Pr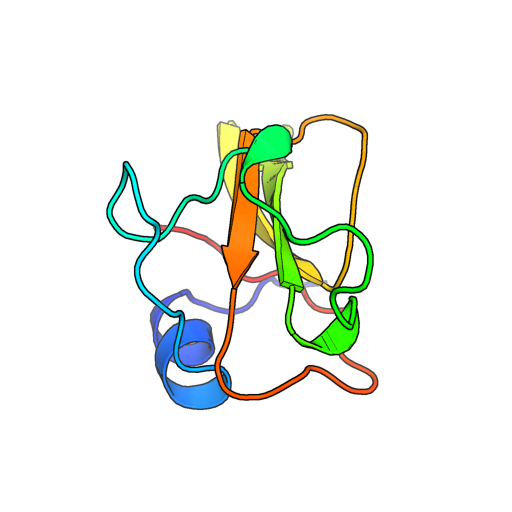otein AF-A0A6N4R2B5-F1 (afdb_monomer_lite)

pLDDT: mean 92.08, std 5.9, range [59.88, 97.44]

Secondary structure (DSSP, 8-state):
-PPBPHHHHHHHH-BPPPSSSSS-B-TTTS-TT--GGGEEEEEE-TTS-EEEEES---SSEEEEEEBSS--SS----EEE-

Foldseek 3Di:
DDAAEPVVVCVPFPWDQEPPGGFFHAPVSDDPPDDQQQKWFWAQDPVRWTKTARGDDDPRTPGMIGTPDGDDPDGHIYTDD

Organism: Blastochloris viridis (NCBI:txid1079)

Structure (mmCIF, N/CA/C/O backbone):
data_AF-A0A6N4R2B5-F1
#
_entry.id   AF-A0A6N4R2B5-F1
#
loop_
_atom_site.group_PDB
_atom_site.id
_atom_site.type_symbol
_atom_site.label_atom_id
_atom_site.label_alt_id
_atom_site.label_comp_id
_atom_site.label_asym_id
_atom_site.label_entity_id
_atom_site.label_seq_id
_atom_site.pdbx_PDB_ins_code
_atom_site.Cartn_x
_atom_site.Cartn_y
_atom_site.Cartn_z
_atom_site.occupancy
_atom_site.B_iso_or_equiv
_atom_site.auth_seq_id
_atom_site.auth_comp_id
_atom_site.auth_asym_id
_atom_site.auth_atom_id
_atom_site.pdbx_PDB_model_num
ATOM 1 N N . MET A 1 1 ? 3.037 11.566 -13.194 1.00 59.88 1 MET A N 1
ATOM 2 C CA . MET A 1 1 ? 1.774 10.794 -13.098 1.00 59.88 1 MET A CA 1
ATOM 3 C C . MET A 1 1 ? 0.939 11.367 -11.958 1.00 59.88 1 MET A C 1
ATOM 5 O O . MET A 1 1 ? 1.529 11.912 -11.036 1.00 59.88 1 MET A O 1
ATOM 9 N N . ARG A 1 2 ? -0.400 11.328 -12.027 1.00 78.38 2 ARG A N 1
ATOM 10 C CA . ARG A 1 2 ? -1.271 11.706 -10.896 1.00 78.38 2 ARG A CA 1
ATOM 11 C C . ARG A 1 2 ? -1.659 10.446 -10.123 1.00 78.38 2 ARG A C 1
ATOM 13 O O . ARG A 1 2 ? -2.048 9.468 -10.761 1.00 78.38 2 ARG A O 1
ATOM 20 N N . ALA A 1 3 ? -1.566 10.496 -8.796 1.00 87.06 3 ALA A N 1
ATOM 21 C CA . ALA A 1 3 ? -2.017 9.413 -7.929 1.00 87.06 3 ALA A CA 1
ATOM 22 C C . ALA A 1 3 ? -3.543 9.220 -8.025 1.00 87.06 3 ALA A C 1
ATOM 24 O O . ALA A 1 3 ? -4.282 10.170 -8.306 1.00 87.06 3 ALA A O 1
ATOM 25 N N . GLY A 1 4 ? -4.011 7.988 -7.822 1.00 92.12 4 GLY A N 1
ATOM 26 C CA . GLY A 1 4 ? -5.430 7.705 -7.586 1.00 92.12 4 GLY A CA 1
ATOM 27 C C . GLY A 1 4 ? -5.873 8.174 -6.194 1.00 92.12 4 GLY A C 1
ATOM 28 O O . GLY A 1 4 ? -5.032 8.473 -5.354 1.00 92.12 4 GLY A O 1
ATOM 29 N N . SER A 1 5 ? -7.182 8.242 -5.945 1.00 94.75 5 SER A N 1
ATOM 30 C CA . SER A 1 5 ? -7.724 8.511 -4.603 1.00 94.75 5 SER A CA 1
ATOM 31 C C . SER A 1 5 ? -7.920 7.225 -3.800 1.00 94.75 5 SER A C 1
ATOM 33 O O . SER A 1 5 ? -8.169 6.169 -4.396 1.00 94.75 5 SER A O 1
ATOM 35 N N . TRP A 1 6 ? -7.906 7.324 -2.469 1.00 94.88 6 TRP A N 1
ATOM 36 C CA . TRP A 1 6 ? -8.131 6.184 -1.580 1.00 94.88 6 TRP A CA 1
ATOM 37 C C . TRP A 1 6 ? -9.484 5.504 -1.821 1.00 94.88 6 TRP A C 1
ATOM 39 O O . TRP A 1 6 ? -9.554 4.298 -2.029 1.00 94.88 6 TRP A O 1
ATOM 49 N N . THR A 1 7 ? -10.563 6.271 -1.990 1.00 95.75 7 THR A N 1
ATOM 50 C CA . THR A 1 7 ? -11.891 5.700 -2.288 1.00 95.75 7 THR A CA 1
ATOM 51 C C . THR A 1 7 ? -11.918 4.852 -3.567 1.00 95.75 7 THR A C 1
ATOM 53 O O . THR A 1 7 ? -12.701 3.908 -3.688 1.00 95.75 7 THR A O 1
ATOM 56 N N . HIS A 1 8 ? -11.099 5.190 -4.569 1.00 94.56 8 HIS A N 1
ATOM 57 C CA . HIS A 1 8 ? -10.981 4.360 -5.768 1.00 94.56 8 HIS A CA 1
ATOM 58 C C . HIS A 1 8 ? -10.176 3.090 -5.472 1.00 94.56 8 HIS A C 1
ATOM 60 O O . HIS A 1 8 ? -10.543 2.018 -5.950 1.00 94.56 8 HIS A O 1
ATOM 66 N N . PHE A 1 9 ? -9.120 3.198 -4.667 1.00 95.62 9 PHE A N 1
ATOM 67 C CA . PHE A 1 9 ? -8.353 2.050 -4.199 1.00 95.62 9 PHE A CA 1
ATOM 68 C C . PHE A 1 9 ? -9.244 1.033 -3.474 1.00 95.62 9 PHE A C 1
ATOM 70 O O . PHE A 1 9 ? -9.294 -0.128 -3.876 1.00 95.62 9 PHE A O 1
ATOM 77 N N . GLU A 1 10 ? -10.021 1.480 -2.486 1.00 95.38 10 GLU A N 1
ATOM 78 C CA . GLU A 1 10 ? -10.898 0.622 -1.681 1.00 95.38 10 GLU A CA 1
ATOM 79 C C . GLU A 1 10 ? -11.910 -0.136 -2.537 1.00 95.38 10 GLU A C 1
ATOM 81 O O . GLU A 1 10 ? -12.044 -1.353 -2.421 1.00 95.38 10 GLU A O 1
ATOM 86 N N . LYS A 1 11 ? -12.578 0.567 -3.460 1.00 95.94 11 LYS A N 1
ATOM 87 C CA . LYS A 1 11 ? -13.567 -0.038 -4.364 1.00 95.94 11 LYS A CA 1
ATOM 88 C C . LYS A 1 11 ? -12.960 -1.052 -5.327 1.00 95.94 11 LYS A C 1
ATOM 90 O O . LYS A 1 11 ? -13.645 -1.985 -5.729 1.00 95.94 11 LYS A O 1
ATOM 95 N N . LYS A 1 12 ? -11.721 -0.824 -5.766 1.00 95.25 12 LYS A N 1
ATOM 96 C CA . LYS A 1 12 ? -11.070 -1.646 -6.793 1.00 95.25 12 LYS A CA 1
ATOM 97 C C . LYS A 1 12 ? -10.390 -2.873 -6.198 1.00 95.25 12 LYS A C 1
ATOM 99 O O . LYS A 1 12 ? -10.436 -3.938 -6.808 1.00 95.25 12 LYS A O 1
ATOM 104 N N . PHE A 1 13 ? -9.736 -2.712 -5.052 1.00 96.25 13 PHE A N 1
ATOM 105 C CA . PHE A 1 13 ? -8.847 -3.727 -4.497 1.00 96.25 13 PHE A CA 1
ATOM 106 C C . PHE A 1 13 ? -9.355 -4.354 -3.196 1.00 96.25 13 PHE A C 1
ATOM 108 O O . PHE A 1 13 ? -8.906 -5.449 -2.864 1.00 96.25 13 PHE A O 1
ATOM 115 N N . GLU A 1 14 ? -10.324 -3.732 -2.513 1.00 96.25 14 GLU A N 1
ATOM 116 C CA . GLU A 1 14 ? -10.914 -4.212 -1.254 1.00 96.25 14 GLU A CA 1
ATOM 117 C C . GLU A 1 14 ? -9.824 -4.543 -0.203 1.00 96.25 14 GLU A C 1
ATOM 119 O O . GLU A 1 14 ? -9.493 -5.723 -0.013 1.00 96.25 14 GLU A O 1
ATOM 124 N N . PRO A 1 15 ? -9.212 -3.533 0.456 1.00 96.69 15 PRO A N 1
ATOM 125 C CA . PRO A 1 15 ? -8.181 -3.762 1.465 1.00 96.69 15 PRO A CA 1
ATOM 126 C C . PRO A 1 15 ? -8.707 -4.640 2.601 1.00 96.69 15 PRO A C 1
ATOM 128 O O . PRO A 1 15 ? -9.865 -4.542 3.007 1.00 96.69 15 PRO A O 1
ATOM 131 N N . GLN A 1 16 ? -7.852 -5.538 3.075 1.00 95.69 16 GLN A N 1
ATOM 132 C CA . GLN A 1 16 ? -8.170 -6.498 4.122 1.00 95.69 16 GLN A CA 1
ATOM 133 C C . GLN A 1 16 ? -7.603 -6.021 5.458 1.00 95.69 16 GLN A C 1
ATOM 135 O O . GLN A 1 16 ? -6.490 -5.482 5.479 1.00 95.69 16 GLN A O 1
ATOM 140 N N . PRO A 1 17 ? -8.338 -6.222 6.564 1.00 92.94 17 PRO A N 1
ATOM 141 C CA . PRO A 1 17 ? -7.900 -5.751 7.864 1.00 92.94 17 PRO A CA 1
ATOM 142 C C . PRO A 1 17 ? -6.586 -6.413 8.282 1.00 92.94 17 PRO A C 1
ATOM 144 O O . PRO A 1 17 ? -6.376 -7.601 8.013 1.00 92.94 17 PRO A O 1
ATOM 147 N N . ALA A 1 18 ? -5.704 -5.648 8.923 1.00 91.19 18 ALA A N 1
ATOM 148 C CA . ALA A 1 18 ? -4.462 -6.189 9.461 1.00 91.19 18 ALA A CA 1
ATOM 149 C C . ALA A 1 18 ? -4.679 -6.802 10.857 1.00 91.19 18 ALA A C 1
ATOM 151 O O . ALA A 1 18 ? -5.677 -6.509 11.518 1.00 91.19 18 ALA A O 1
ATOM 152 N N . PRO A 1 19 ? -3.768 -7.671 11.333 1.00 86.88 19 PRO A N 1
ATOM 153 C CA . PRO A 1 19 ? -3.915 -8.296 12.647 1.00 86.88 19 PRO A CA 1
ATOM 154 C C . PRO A 1 19 ? -3.835 -7.292 13.805 1.00 86.88 19 PRO A C 1
ATOM 156 O O . PRO A 1 19 ? -4.497 -7.486 14.824 1.00 86.88 19 PRO A O 1
ATOM 159 N N . SER A 1 20 ? -3.025 -6.241 13.646 1.00 79.44 20 SER A N 1
ATOM 160 C CA . SER A 1 20 ? -2.669 -5.316 14.733 1.00 79.44 20 SER A CA 1
ATOM 161 C C . SER A 1 20 ? -3.155 -3.875 14.522 1.00 79.44 20 SER A C 1
ATOM 163 O O . SER A 1 20 ? -3.264 -3.118 15.483 1.00 79.44 20 SER A O 1
ATOM 165 N N . HIS A 1 21 ? -3.473 -3.494 13.285 1.00 77.88 21 HIS A N 1
ATOM 166 C CA . HIS A 1 21 ? -3.914 -2.151 12.891 1.00 77.88 21 HIS A CA 1
ATOM 167 C C . HIS A 1 21 ? -5.069 -2.260 11.885 1.00 77.88 21 HIS A C 1
ATOM 169 O O . HIS A 1 21 ? -5.308 -3.344 11.364 1.00 77.88 21 HIS A O 1
ATOM 175 N N . ASP A 1 22 ? -5.753 -1.154 11.565 1.00 86.81 22 ASP A N 1
ATOM 176 C CA . ASP A 1 22 ? -6.904 -1.173 10.644 1.00 86.81 22 ASP A CA 1
ATOM 177 C C . ASP A 1 22 ? -6.587 -1.895 9.324 1.00 86.81 22 ASP A C 1
ATOM 179 O O . ASP A 1 22 ? -7.147 -2.952 9.061 1.00 86.81 22 ASP A O 1
ATOM 183 N N . PHE A 1 23 ? -5.644 -1.384 8.525 1.00 90.19 23 PHE A N 1
ATOM 184 C CA . PHE A 1 23 ? -5.237 -1.999 7.247 1.00 90.19 23 PHE A CA 1
ATOM 185 C C . PHE A 1 23 ? -3.723 -2.184 7.094 1.00 90.19 23 PHE A C 1
ATOM 187 O O . PHE A 1 23 ? -3.269 -2.720 6.080 1.00 90.19 23 PHE A O 1
ATOM 194 N N . LEU A 1 24 ? -2.934 -1.735 8.074 1.00 94.25 24 LEU A N 1
ATOM 195 C CA . LEU A 1 24 ? -1.477 -1.715 7.990 1.00 94.25 24 LEU A CA 1
ATOM 196 C C . LEU A 1 24 ? -0.868 -2.985 8.588 1.00 94.25 24 LEU A C 1
ATOM 198 O O . LEU A 1 24 ? -0.830 -3.165 9.804 1.00 94.25 24 LEU A O 1
ATOM 202 N N . TRP A 1 25 ? -0.370 -3.839 7.706 1.00 95.50 25 TRP A N 1
ATOM 203 C CA . TRP A 1 25 ? 0.392 -5.030 8.036 1.00 95.50 25 TRP A CA 1
ATOM 204 C C . TRP A 1 25 ? 1.857 -4.677 8.249 1.00 95.50 25 TRP A C 1
ATOM 206 O O . TRP A 1 25 ? 2.513 -4.094 7.376 1.00 95.50 25 TRP A O 1
ATOM 216 N N . GLU A 1 26 ? 2.393 -5.101 9.382 1.00 93.88 26 GLU A N 1
ATOM 217 C CA . GLU A 1 26 ? 3.813 -5.006 9.667 1.00 93.88 26 GLU A CA 1
ATOM 218 C C . GLU A 1 26 ? 4.608 -5.993 8.800 1.00 93.88 26 GLU A C 1
ATOM 220 O O . GLU A 1 26 ? 4.106 -7.064 8.433 1.00 93.88 26 GLU A O 1
ATOM 225 N N . PRO A 1 27 ? 5.885 -5.713 8.485 1.00 91.81 27 PRO A N 1
ATOM 226 C CA . PRO A 1 27 ? 6.663 -6.584 7.609 1.00 91.81 27 PRO A CA 1
ATOM 227 C C . PRO A 1 27 ? 6.797 -8.032 8.089 1.00 91.81 27 PRO A C 1
ATOM 229 O O . PRO A 1 27 ? 6.951 -8.931 7.264 1.00 91.81 27 PRO A O 1
ATOM 232 N N . TRP A 1 28 ? 6.743 -8.269 9.402 1.00 92.12 28 TRP A N 1
ATOM 233 C CA . TRP A 1 28 ? 6.795 -9.610 9.990 1.00 92.12 28 TRP A CA 1
ATOM 234 C C . TRP A 1 28 ? 5.440 -10.333 10.016 1.00 92.12 28 TRP A C 1
ATOM 236 O O . TRP A 1 28 ? 5.417 -11.540 10.246 1.00 92.12 28 TRP A O 1
ATOM 246 N N . GLU A 1 29 ? 4.328 -9.634 9.779 1.00 93.94 29 GLU A N 1
ATOM 247 C CA . GLU A 1 29 ? 2.986 -10.227 9.686 1.00 93.94 29 GLU A CA 1
ATOM 248 C C . GLU A 1 29 ? 2.695 -10.771 8.279 1.00 93.94 29 GLU A C 1
ATOM 250 O O . GLU A 1 29 ? 1.820 -11.620 8.106 1.00 93.94 29 GLU A O 1
ATOM 255 N N . VAL A 1 30 ? 3.445 -10.321 7.265 1.00 92.81 30 VAL A N 1
ATOM 256 C CA . VAL A 1 30 ? 3.292 -10.788 5.883 1.00 92.81 30 VAL A CA 1
ATOM 257 C C . VAL A 1 30 ? 3.734 -12.255 5.760 1.00 92.81 30 VAL A C 1
ATOM 259 O O . VAL A 1 30 ? 4.879 -12.591 6.086 1.00 92.81 30 VAL A O 1
ATOM 262 N N . PRO A 1 31 ? 2.882 -13.158 5.237 1.00 93.06 31 PRO A N 1
ATOM 263 C CA . PRO A 1 31 ? 3.267 -14.545 5.005 1.00 93.06 31 PRO A CA 1
ATOM 264 C C . PRO A 1 31 ? 4.457 -14.656 4.043 1.00 93.06 31 PRO A C 1
ATOM 266 O O . PRO A 1 31 ? 4.464 -14.049 2.976 1.00 93.06 31 PRO A O 1
ATOM 269 N N . LYS A 1 32 ? 5.435 -15.514 4.359 1.00 90.12 32 LYS A N 1
ATOM 270 C CA . LYS A 1 32 ? 6.666 -15.676 3.552 1.00 90.12 32 LYS A CA 1
ATOM 271 C C . LYS A 1 32 ? 6.425 -16.057 2.083 1.00 90.12 32 LYS A C 1
ATOM 273 O O . LYS A 1 32 ? 7.253 -15.741 1.239 1.00 90.12 32 LYS A O 1
ATOM 278 N N . ASN A 1 33 ? 5.310 -16.729 1.795 1.00 93.88 33 ASN A N 1
ATOM 279 C CA . ASN A 1 33 ? 4.934 -17.196 0.455 1.00 93.88 33 ASN A CA 1
ATOM 280 C C . ASN A 1 33 ? 3.751 -16.405 -0.126 1.00 93.88 33 ASN A C 1
ATOM 282 O O . ASN A 1 33 ? 3.007 -16.922 -0.958 1.00 93.88 33 ASN A O 1
ATOM 286 N N . ALA A 1 34 ? 3.520 -15.190 0.368 1.00 93.75 34 ALA A N 1
ATOM 287 C CA . ALA A 1 34 ? 2.451 -14.341 -0.119 1.00 93.75 34 ALA A CA 1
ATOM 288 C C . ALA A 1 34 ? 2.671 -13.942 -1.588 1.00 93.75 34 ALA A C 1
ATOM 290 O O . ALA A 1 34 ? 3.778 -13.587 -1.995 1.00 93.75 34 ALA A O 1
ATOM 291 N N . ASP A 1 35 ? 1.599 -13.970 -2.385 1.00 95.12 35 ASP A N 1
ATOM 292 C CA . ASP A 1 35 ? 1.636 -13.446 -3.750 1.00 95.12 35 ASP A CA 1
ATOM 293 C C . ASP A 1 35 ? 1.633 -11.916 -3.706 1.00 95.12 35 ASP A C 1
ATOM 295 O O . ASP A 1 35 ? 0.612 -11.294 -3.413 1.00 95.12 35 ASP A O 1
ATOM 299 N N . TRP A 1 36 ? 2.785 -11.325 -4.020 1.00 93.88 36 TRP A N 1
ATOM 300 C CA . TRP A 1 36 ? 3.055 -9.886 -4.066 1.00 93.88 36 TRP A CA 1
ATOM 301 C C . TRP A 1 36 ? 2.013 -9.052 -4.833 1.00 93.88 36 TRP A C 1
ATOM 303 O O . TRP A 1 36 ? 1.838 -7.874 -4.524 1.00 93.88 36 TRP A O 1
ATOM 313 N N . ARG A 1 37 ? 1.275 -9.642 -5.784 1.00 96.06 37 ARG A N 1
ATOM 314 C CA . ARG A 1 37 ? 0.193 -8.959 -6.517 1.00 96.06 37 ARG A CA 1
ATOM 315 C C . ARG A 1 37 ? -0.978 -8.554 -5.635 1.00 96.06 37 ARG A C 1
ATOM 317 O O . ARG A 1 37 ? -1.750 -7.687 -6.014 1.00 96.06 37 ARG A O 1
ATOM 324 N N . TYR A 1 38 ? -1.141 -9.176 -4.476 1.00 96.81 38 TYR A N 1
ATOM 325 C CA . TYR A 1 38 ? -2.197 -8.842 -3.518 1.00 96.81 38 TYR A CA 1
ATOM 326 C C . TYR A 1 38 ? -1.719 -7.863 -2.449 1.00 96.81 38 TYR A C 1
ATOM 328 O O . TYR A 1 38 ? -2.473 -7.536 -1.532 1.00 96.81 38 TYR A O 1
ATOM 336 N N . TRP A 1 39 ? -0.478 -7.395 -2.561 1.00 96.75 39 TRP A N 1
ATOM 337 C CA . TRP A 1 39 ? 0.147 -6.536 -1.576 1.00 96.75 39 TRP A CA 1
ATOM 338 C C . TRP A 1 39 ? 0.540 -5.206 -2.182 1.00 96.75 39 TRP A C 1
ATOM 340 O O . TRP A 1 39 ? 1.021 -5.104 -3.314 1.00 96.75 39 TRP A O 1
ATOM 350 N N . TRP A 1 40 ? 0.330 -4.192 -1.363 1.00 97.06 40 TRP A N 1
ATOM 351 C CA . TRP A 1 40 ? 0.697 -2.820 -1.622 1.00 97.06 40 TRP A CA 1
ATOM 352 C C . TRP A 1 40 ? 1.599 -2.354 -0.500 1.00 97.06 40 TRP A C 1
ATOM 354 O O . TRP A 1 40 ? 1.376 -2.701 0.657 1.00 97.06 40 TRP A O 1
ATOM 364 N N . THR A 1 41 ? 2.616 -1.575 -0.824 1.00 96.50 41 THR A N 1
ATOM 365 C CA . THR A 1 41 ? 3.456 -0.939 0.183 1.00 96.50 41 THR A CA 1
ATOM 366 C C . THR A 1 41 ? 2.916 0.441 0.486 1.00 96.50 41 THR A C 1
ATOM 368 O O . THR A 1 41 ? 2.709 1.233 -0.432 1.00 96.50 41 THR A O 1
ATOM 371 N N . LEU A 1 42 ? 2.711 0.733 1.768 1.00 96.19 42 LEU A N 1
ATOM 372 C CA . LEU A 1 42 ? 2.426 2.086 2.215 1.00 96.19 42 LEU A CA 1
ATOM 373 C C . LEU A 1 42 ? 3.756 2.833 2.336 1.00 96.19 42 LEU A C 1
ATOM 375 O O . LEU A 1 42 ? 4.599 2.471 3.163 1.00 96.19 42 LEU A O 1
ATOM 379 N N . VAL A 1 43 ? 3.951 3.836 1.486 1.00 95.50 43 VAL A N 1
ATOM 380 C CA . VAL A 1 43 ? 5.167 4.652 1.428 1.00 95.50 43 VAL A CA 1
ATOM 381 C C . VAL A 1 43 ? 4.867 6.106 1.758 1.00 95.50 43 VAL A C 1
ATOM 383 O O . VAL A 1 43 ? 3.826 6.639 1.372 1.00 95.50 43 VAL A O 1
ATOM 386 N N . GLU A 1 44 ? 5.791 6.757 2.455 1.00 93.81 44 GLU A N 1
ATOM 387 C CA . GLU A 1 44 ? 5.759 8.205 2.659 1.00 93.81 44 GLU A CA 1
ATOM 388 C C . GLU A 1 44 ? 6.517 8.898 1.520 1.00 93.81 44 GLU A C 1
ATOM 390 O O . GLU A 1 44 ? 7.684 8.599 1.250 1.00 93.81 44 GLU A O 1
ATOM 395 N N . GLY A 1 45 ? 5.836 9.800 0.813 1.00 90.00 45 GLY A N 1
ATOM 396 C CA . GLY A 1 45 ? 6.444 10.626 -0.227 1.00 90.00 45 GLY A CA 1
ATOM 397 C C . GLY A 1 45 ? 7.103 11.885 0.340 1.00 90.00 45 GLY A C 1
ATOM 398 O O . GLY A 1 45 ? 6.791 12.324 1.443 1.00 90.00 45 GLY A O 1
ATOM 399 N N . ASP A 1 46 ? 7.937 12.546 -0.466 1.00 87.62 46 ASP A N 1
ATOM 400 C CA . ASP A 1 46 ? 8.701 13.744 -0.062 1.00 87.62 46 ASP A CA 1
ATOM 401 C C . ASP A 1 46 ? 7.834 14.932 0.402 1.00 87.62 46 ASP A C 1
ATOM 403 O O . ASP A 1 46 ? 8.320 15.872 1.026 1.00 87.62 46 ASP A O 1
ATOM 407 N N . ASN A 1 47 ? 6.537 14.914 0.084 1.00 89.44 47 ASN A N 1
ATOM 408 C CA . ASN A 1 47 ? 5.567 15.917 0.519 1.00 89.44 47 ASN A CA 1
ATOM 409 C C . ASN A 1 47 ? 4.866 15.571 1.846 1.00 89.44 47 ASN A C 1
ATOM 411 O O . ASN A 1 47 ? 3.871 16.219 2.176 1.00 89.44 47 ASN A O 1
ATOM 415 N N . GLY A 1 48 ? 5.344 14.552 2.569 1.00 89.69 48 GLY A N 1
ATOM 416 C CA . GLY A 1 48 ? 4.770 14.066 3.828 1.00 89.69 48 GLY A CA 1
ATOM 417 C C . GLY A 1 48 ? 3.414 13.378 3.666 1.00 89.69 48 GLY A C 1
ATOM 418 O O . GLY A 1 48 ? 2.689 13.202 4.639 1.00 89.69 48 GLY A O 1
ATOM 419 N N . ARG A 1 49 ? 3.018 13.044 2.430 1.00 93.50 49 ARG A N 1
ATOM 420 C CA . ARG A 1 49 ? 1.779 12.305 2.159 1.00 93.50 49 ARG A CA 1
ATOM 421 C C . ARG A 1 49 ? 2.071 10.827 2.001 1.00 93.50 49 ARG A C 1
ATOM 423 O O . ARG A 1 49 ? 3.134 10.446 1.513 1.00 93.50 49 ARG A O 1
ATOM 430 N N . LEU A 1 50 ? 1.083 10.018 2.350 1.00 94.56 50 LEU A N 1
ATOM 431 C CA . LEU A 1 50 ? 1.168 8.572 2.259 1.00 94.56 50 LEU A CA 1
ATOM 432 C C . LEU A 1 50 ? 0.567 8.082 0.947 1.00 94.56 50 LEU A C 1
ATOM 434 O O . LEU A 1 50 ? -0.447 8.601 0.476 1.00 94.56 50 LEU A O 1
ATOM 438 N N . TYR A 1 51 ? 1.196 7.073 0.358 1.00 95.50 51 TYR A N 1
ATOM 439 C CA . TYR A 1 51 ? 0.727 6.454 -0.870 1.00 95.50 51 TYR A CA 1
ATOM 440 C C . TYR A 1 51 ? 0.783 4.934 -0.762 1.00 95.50 51 TYR A C 1
ATOM 442 O O . TYR A 1 51 ? 1.759 4.373 -0.270 1.00 95.50 51 TYR A O 1
ATOM 450 N N . ALA A 1 52 ? -0.245 4.262 -1.268 1.00 96.25 52 ALA A N 1
ATOM 451 C CA . ALA A 1 52 ? -0.214 2.833 -1.531 1.00 96.25 52 ALA A CA 1
ATOM 452 C C . ALA A 1 52 ? 0.400 2.597 -2.918 1.00 96.25 52 ALA A C 1
ATOM 454 O O . ALA A 1 52 ? -0.183 2.991 -3.933 1.00 96.25 52 ALA A O 1
ATOM 455 N N . SER A 1 53 ? 1.564 1.947 -2.952 1.00 95.62 53 SER A N 1
ATOM 456 C CA . SER A 1 53 ? 2.301 1.595 -4.171 1.00 95.62 53 SER A CA 1
ATOM 457 C C . SER A 1 53 ? 2.259 0.081 -4.421 1.00 95.62 53 SER A C 1
ATOM 459 O O . SER A 1 53 ? 2.351 -0.688 -3.459 1.00 95.62 53 SER A O 1
ATO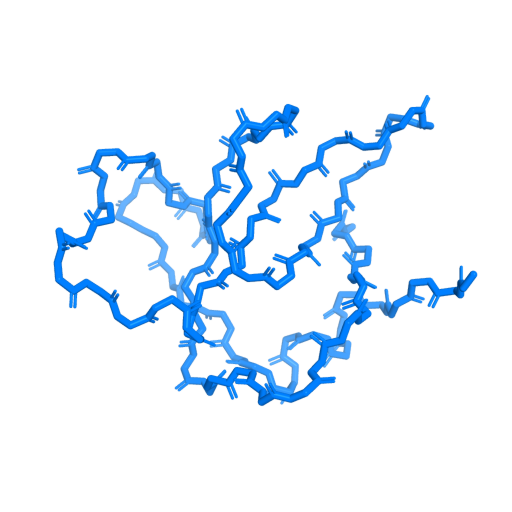M 461 N N . PRO A 1 54 ? 2.088 -0.389 -5.668 1.00 96.06 54 PRO A N 1
ATOM 462 C CA . PRO A 1 54 ? 1.908 -1.811 -5.949 1.00 96.06 54 PRO A CA 1
ATOM 463 C C . PRO A 1 54 ? 3.184 -2.610 -5.653 1.00 96.06 54 PRO A C 1
ATOM 465 O O . PRO A 1 54 ? 4.292 -2.212 -6.022 1.00 96.06 54 PRO A O 1
ATOM 468 N N . GLY A 1 55 ? 3.021 -3.766 -5.005 1.00 94.38 55 GLY A N 1
ATOM 469 C CA . GLY A 1 55 ? 4.103 -4.692 -4.678 1.00 94.38 55 GLY A CA 1
ATOM 470 C C . GLY A 1 55 ? 4.856 -4.335 -3.400 1.00 94.38 55 GLY A C 1
ATOM 471 O O . GLY A 1 55 ? 4.386 -3.542 -2.585 1.00 94.38 55 GLY A O 1
ATOM 472 N N . TYR A 1 56 ? 6.025 -4.956 -3.219 1.00 93.88 56 TYR A N 1
ATOM 473 C CA . TYR A 1 56 ? 6.882 -4.773 -2.047 1.00 93.88 56 TYR A CA 1
ATOM 474 C C . TYR A 1 56 ? 7.991 -3.753 -2.313 1.00 93.88 56 TYR A C 1
ATOM 476 O O . TYR A 1 56 ? 8.870 -3.983 -3.143 1.00 93.88 56 TYR 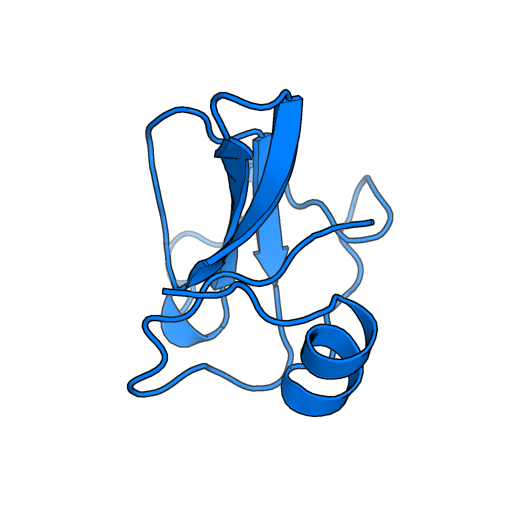A O 1
ATOM 484 N N . HIS A 1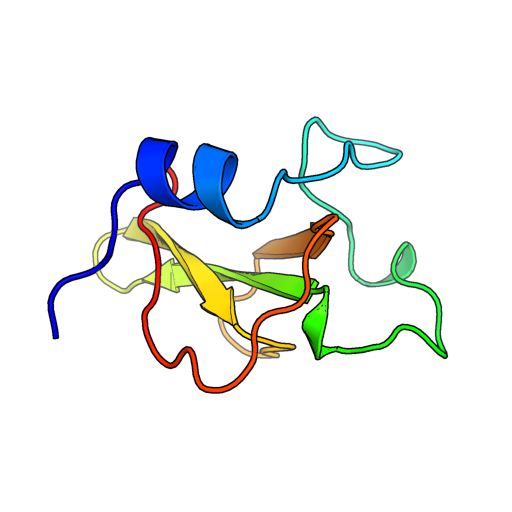 57 ? 7.985 -2.662 -1.551 1.00 92.44 57 HIS A N 1
ATOM 485 C CA . HIS A 1 57 ? 9.041 -1.654 -1.536 1.00 92.44 57 HIS A CA 1
ATOM 486 C C . HIS A 1 57 ? 9.797 -1.717 -0.207 1.00 92.44 57 HIS A C 1
ATOM 488 O O . HIS A 1 57 ? 9.237 -2.032 0.846 1.00 92.44 57 HIS A O 1
ATOM 494 N N . PHE A 1 58 ? 11.100 -1.448 -0.252 1.00 87.31 58 PHE A N 1
ATOM 495 C CA . PHE A 1 58 ? 11.986 -1.558 0.916 1.00 87.31 58 PHE A CA 1
ATOM 496 C C . PHE A 1 58 ? 12.463 -0.205 1.451 1.00 87.31 58 PHE A C 1
ATOM 498 O O . PHE A 1 58 ? 13.031 -0.153 2.538 1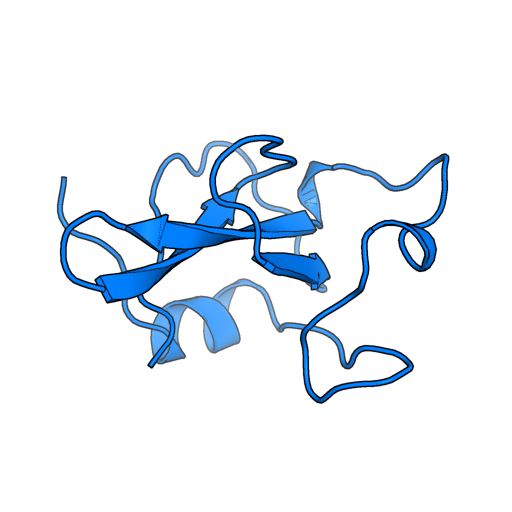.00 87.31 58 PHE A O 1
ATOM 505 N N . VAL A 1 59 ? 12.228 0.875 0.705 1.00 86.44 59 VAL A N 1
ATOM 506 C CA . VAL A 1 59 ? 12.652 2.239 1.041 1.00 86.44 59 VAL A CA 1
ATOM 507 C C . VAL A 1 59 ? 11.419 3.065 1.390 1.00 86.44 59 VAL A C 1
ATOM 509 O O . VAL A 1 59 ? 10.386 2.899 0.746 1.00 86.44 59 VAL A O 1
ATOM 512 N N . ASN A 1 60 ? 11.527 3.918 2.415 1.00 87.38 60 ASN A N 1
ATOM 513 C CA . ASN A 1 60 ? 10.450 4.788 2.915 1.00 87.38 60 ASN A CA 1
ATOM 514 C C . ASN A 1 60 ? 9.117 4.056 3.150 1.00 87.38 60 ASN A C 1
ATOM 516 O O . ASN A 1 60 ? 8.040 4.627 2.994 1.00 87.38 60 ASN A O 1
ATOM 520 N N . ARG A 1 61 ? 9.200 2.771 3.512 1.00 93.69 61 ARG A N 1
ATOM 521 C CA . ARG A 1 61 ? 8.052 1.920 3.807 1.00 93.69 61 ARG A CA 1
ATOM 522 C C . ARG A 1 61 ? 7.621 2.108 5.255 1.00 93.69 61 ARG A C 1
ATOM 524 O O . ARG A 1 61 ? 8.426 1.900 6.160 1.00 93.69 61 ARG A O 1
ATOM 531 N N . LEU A 1 62 ? 6.327 2.333 5.447 1.00 93.62 62 LEU A N 1
ATOM 532 C CA . LEU A 1 62 ? 5.666 2.253 6.750 1.00 93.62 62 LEU A CA 1
ATOM 533 C C . LEU A 1 62 ? 5.108 0.856 7.035 1.00 93.62 62 LEU A C 1
ATOM 535 O O . LEU A 1 62 ? 5.155 0.395 8.164 1.00 93.62 62 LEU A O 1
ATOM 539 N N . GLY A 1 63 ? 4.638 0.151 6.008 1.00 95.06 63 GLY A N 1
ATOM 540 C CA . GLY A 1 63 ? 4.137 -1.216 6.126 1.00 95.06 63 GLY A CA 1
ATOM 541 C C . GLY A 1 63 ? 3.493 -1.669 4.826 1.00 95.06 63 GLY A C 1
ATOM 542 O O . GLY A 1 63 ? 3.799 -1.132 3.755 1.00 95.06 63 GLY A O 1
ATOM 543 N N . TYR A 1 64 ? 2.603 -2.650 4.910 1.00 96.69 64 TYR A N 1
ATOM 544 C CA . TYR A 1 64 ? 1.909 -3.192 3.751 1.00 96.69 64 TYR A CA 1
ATOM 545 C C . TYR A 1 64 ? 0.395 -3.196 3.921 1.00 96.69 64 TYR A C 1
ATOM 547 O O . TYR A 1 64 ? -0.122 -3.194 5.029 1.00 96.69 64 TYR A O 1
ATOM 555 N N . ILE A 1 65 ? -0.318 -3.236 2.806 1.00 96.94 65 ILE A N 1
ATOM 556 C CA . ILE A 1 65 ? -1.769 -3.378 2.753 1.00 96.94 65 ILE A CA 1
ATOM 557 C C . ILE A 1 65 ? -2.061 -4.622 1.922 1.00 96.94 65 ILE A C 1
ATOM 559 O O . ILE A 1 65 ? -1.683 -4.699 0.747 1.00 96.94 65 ILE A O 1
ATOM 563 N N . GLN A 1 66 ? -2.720 -5.602 2.535 1.00 97.44 66 GLN A N 1
ATOM 564 C CA . GLN A 1 66 ? -3.253 -6.751 1.816 1.00 97.44 66 GLN A CA 1
ATOM 565 C C . GLN A 1 66 ? -4.567 -6.357 1.143 1.00 97.44 66 GLN A C 1
ATOM 567 O O . GLN A 1 66 ? -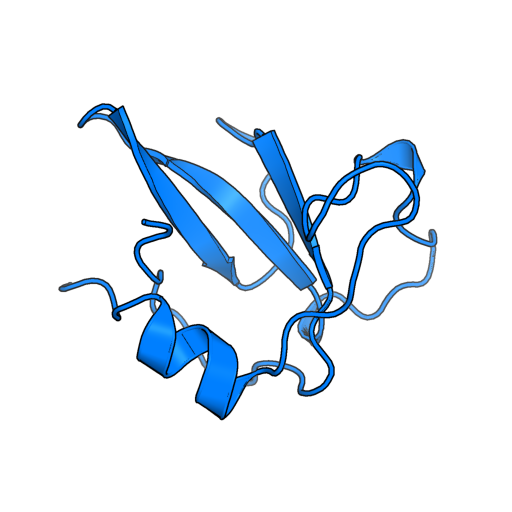5.393 -5.652 1.717 1.00 97.44 66 GLN A O 1
ATOM 572 N N . THR A 1 67 ? -4.786 -6.839 -0.071 1.00 97.38 67 THR A N 1
ATOM 573 C CA . THR A 1 67 ? -5.994 -6.580 -0.857 1.00 97.38 67 THR A CA 1
ATOM 574 C C . THR A 1 67 ? -6.640 -7.888 -1.283 1.00 97.38 67 THR A C 1
ATOM 576 O O . THR A 1 67 ? -5.961 -8.902 -1.452 1.00 97.38 67 THR A O 1
ATOM 579 N N . ARG A 1 68 ? -7.965 -7.888 -1.448 1.00 96.81 68 ARG A N 1
ATOM 580 C CA . ARG A 1 68 ? -8.701 -9.065 -1.929 1.00 96.81 68 ARG A CA 1
ATOM 581 C C . ARG A 1 68 ? -8.441 -9.333 -3.405 1.00 96.81 68 ARG A C 1
ATOM 583 O O . ARG A 1 68 ? -8.378 -10.490 -3.818 1.00 96.81 68 ARG A O 1
ATOM 590 N N . HIS A 1 69 ? -8.309 -8.270 -4.196 1.00 96.12 69 HIS A N 1
ATOM 591 C CA . HIS A 1 69 ? -8.068 -8.359 -5.633 1.00 96.12 69 HIS A CA 1
ATOM 592 C C . HIS A 1 69 ? -6.638 -7.957 -5.946 1.00 96.12 69 HIS A C 1
ATOM 594 O O . HIS A 1 69 ? -6.216 -6.848 -5.632 1.00 96.12 69 HIS A O 1
ATOM 600 N N . GLY A 1 70 ? -5.906 -8.857 -6.598 1.00 93.75 70 GLY A N 1
ATOM 601 C CA . GLY A 1 70 ? -4.533 -8.590 -6.986 1.00 93.75 70 GLY A CA 1
ATOM 602 C C . GLY A 1 70 ? -4.450 -7.566 -8.115 1.00 93.75 70 GLY A C 1
ATOM 603 O O . GLY A 1 70 ? -5.263 -7.557 -9.047 1.00 93.75 70 GLY A O 1
ATOM 604 N N . TRP A 1 71 ? -3.439 -6.715 -8.059 1.00 93.31 71 TRP A N 1
ATOM 605 C CA . TRP A 1 71 ? -3.099 -5.826 -9.155 1.00 93.31 71 TRP A CA 1
ATOM 606 C C . TRP A 1 71 ? -2.404 -6.608 -10.287 1.00 93.31 71 TRP A C 1
ATOM 608 O O . TRP A 1 71 ? -1.845 -7.686 -10.078 1.00 93.31 71 TRP A O 1
ATOM 618 N N . LYS A 1 72 ? -2.510 -6.108 -11.526 1.00 88.56 72 LYS A N 1
ATOM 619 C CA . LYS A 1 72 ? -1.974 -6.780 -12.728 1.00 88.56 72 LYS A CA 1
ATOM 620 C C . LYS A 1 72 ? -0.828 -5.988 -13.348 1.00 88.56 72 LYS A C 1
ATOM 622 O O . LYS A 1 72 ? 0.327 -6.290 -13.095 1.00 88.56 72 LYS A O 1
ATOM 627 N N . ASP A 1 73 ? -1.176 -4.936 -14.079 1.00 82.62 73 ASP A N 1
ATOM 628 C CA . ASP A 1 73 ? -0.239 -4.017 -14.740 1.00 82.62 73 ASP A CA 1
ATOM 629 C C . ASP A 1 73 ? -0.348 -2.607 -14.140 1.00 82.62 73 ASP A C 1
ATOM 631 O O . ASP A 1 73 ? -0.103 -1.597 -14.798 1.00 82.62 73 ASP A O 1
ATOM 635 N N . GLU A 1 74 ? -0.820 -2.528 -12.893 1.00 79.69 74 GLU A N 1
ATOM 636 C CA . GLU A 1 74 ? -0.995 -1.255 -12.213 1.00 79.69 74 GLU A CA 1
ATOM 637 C C . GLU A 1 74 ? 0.376 -0.727 -11.798 1.00 79.69 74 GLU A C 1
ATOM 639 O O . GLU A 1 74 ? 1.082 -1.360 -11.022 1.00 79.69 74 GLU A O 1
ATOM 644 N N . LEU A 1 75 ? 0.742 0.435 -12.334 1.00 79.38 75 LEU A N 1
ATOM 645 C CA . LEU A 1 75 ? 1.941 1.190 -11.949 1.00 79.38 75 LEU A CA 1
ATOM 646 C C . LEU A 1 75 ? 1.570 2.482 -11.210 1.00 79.38 75 LEU A C 1
ATOM 648 O O . LEU A 1 75 ? 2.421 3.337 -10.975 1.00 79.38 75 LEU A O 1
ATOM 652 N N . ARG A 1 76 ? 0.279 2.678 -10.924 1.00 90.06 76 ARG A N 1
ATOM 653 C CA . ARG A 1 76 ? -0.234 3.883 -10.285 1.00 90.06 76 ARG A CA 1
ATOM 654 C C . ARG A 1 76 ? -0.223 3.736 -8.771 1.00 90.06 76 ARG A C 1
ATOM 656 O O . ARG A 1 76 ? -0.838 2.819 -8.234 1.00 90.06 76 ARG A O 1
ATOM 663 N N . ASP A 1 77 ? 0.340 4.740 -8.113 1.00 93.88 77 ASP A N 1
ATOM 664 C CA . ASP A 1 77 ? 0.187 4.931 -6.675 1.00 93.88 77 ASP A CA 1
ATOM 665 C C . ASP A 1 77 ? -1.171 5.559 -6.334 1.00 93.88 77 ASP A C 1
ATOM 667 O O . ASP A 1 77 ? -1.719 6.378 -7.084 1.00 93.88 77 ASP A O 1
ATOM 671 N N . TYR A 1 78 ? -1.709 5.216 -5.172 1.00 95.44 78 TYR A N 1
ATOM 672 C CA . TYR A 1 78 ? -2.951 5.779 -4.649 1.00 95.44 78 TYR A CA 1
ATOM 673 C C . TYR A 1 78 ? -2.654 6.583 -3.393 1.00 95.44 78 TYR A C 1
ATOM 675 O O . TYR A 1 78 ? -1.953 6.096 -2.517 1.00 95.44 78 TYR A O 1
ATOM 683 N N . LEU A 1 79 ? -3.165 7.811 -3.310 1.00 95.44 79 LEU A N 1
ATOM 684 C CA . LEU A 1 79 ? -3.069 8.617 -2.096 1.00 95.44 79 LEU A CA 1
ATOM 685 C C . LEU A 1 79 ? -3.827 7.906 -0.969 1.00 95.44 79 LEU A C 1
ATOM 687 O O . LEU A 1 79 ? -4.958 7.476 -1.188 1.00 95.44 79 LEU A O 1
ATOM 691 N N . TYR A 1 80 ? -3.183 7.787 0.186 1.00 92.44 80 TYR A N 1
ATOM 692 C CA . TYR A 1 80 ? -3.747 7.261 1.423 1.00 92.44 80 TYR A CA 1
ATOM 693 C C . TYR A 1 80 ? -4.073 8.459 2.326 1.00 92.44 80 TYR A C 1
ATOM 695 O O . TYR A 1 80 ? -3.150 9.116 2.820 1.00 92.44 80 TYR A O 1
ATOM 703 N N . ASP A 1 81 ? -5.360 8.794 2.443 1.00 87.56 81 ASP A N 1
ATOM 704 C CA . ASP A 1 81 ? -5.895 9.968 3.149 1.00 87.56 81 ASP A CA 1
ATOM 705 C C . ASP A 1 81 ? -6.995 9.627 4.162 1.00 87.56 81 ASP A C 1
ATOM 707 O O . ASP A 1 81 ? -7.631 8.557 4.023 1.00 87.56 81 ASP A O 1
#

Radius of gyration: 11.57 Å; chains: 1; bounding box: 26×33×30 Å

Sequence (81 aa):
MRAGSWTHFEKKFEPQPAPSHDFLWEPWEVPKNADWRYWWTLVEGDNGRLYASPGYHFVNRLGYIQTRHGWKDELRDYLYD